Protein AF-A0A1V6IW21-F1 (afdb_monomer)

Radius of gyration: 12.28 Å; Cα contacts (8 Å, |Δi|>4): 51; chains: 1; bounding box: 31×22×33 Å

Sequence (71 aa):
MAQPQWITKAVSKMKKKGTVGAFRAQARKAGYSDTIAYARHVLANKSRYDTRTIRRAAFALNAYKATHGRK

Foldseek 3Di:
DDQDVVVVVVCVVCVVVVNVCVLVVVCVVVVHNDSLVVLVVCCVPVVVDDPVNVVVSVSVNVSCCRVPVDD

Mean predicted aligned error: 6.88 Å

Solvent-accessible surface area (backbone atoms only — not comparable to full-atom values): 4084 Å² total; per-residue (Å²): 134,86,66,49,68,68,51,54,52,47,53,48,52,27,50,78,67,70,46,62,58,50,65,43,50,51,15,45,75,72,73,28,91,43,53,60,60,36,20,52,51,40,66,73,42,46,93,82,48,56,70,70,56,39,52,52,21,53,49,52,50,52,49,48,44,66,64,71,58,79,125

pLDDT: mean 76.98, std 10.73, range [42.22, 90.19]

Secondary structure (DSSP, 8-state):
-PPPHHHHHHHHHHHHTT-TTHHHHHHHHTT-S-HHHHHHHHHHSGGGS-HHHHHHHHHHHHHHHHHH---

Structure (mmCIF, N/CA/C/O backbone):
data_AF-A0A1V6IW21-F1
#
_entry.id   AF-A0A1V6IW21-F1
#
loop_
_atom_site.group_PDB
_atom_site.id
_atom_site.type_symbol
_atom_site.label_atom_id
_atom_site.label_alt_id
_atom_site.label_comp_id
_atom_site.label_asym_id
_atom_site.label_entity_id
_atom_site.label_seq_id
_atom_site.pdbx_PDB_ins_code
_atom_site.Cartn_x
_atom_site.Cartn_y
_atom_site.Cartn_z
_atom_site.occupancy
_atom_site.B_iso_or_equiv
_atom_site.auth_seq_id
_atom_site.auth_comp_id
_atom_site.auth_asym_id
_atom_site.auth_atom_id
_atom_site.pdbx_PDB_model_num
ATOM 1 N N . MET A 1 1 ? 13.858 -3.875 -16.340 1.00 45.88 1 MET A N 1
ATOM 2 C CA . MET A 1 1 ? 12.624 -3.115 -16.655 1.00 45.88 1 MET A CA 1
ATOM 3 C C . MET A 1 1 ? 12.647 -1.790 -15.903 1.00 45.88 1 MET A C 1
ATOM 5 O O . MET A 1 1 ? 12.697 -1.804 -14.678 1.00 45.88 1 MET A O 1
ATOM 9 N N . ALA A 1 2 ? 12.678 -0.655 -16.606 1.00 55.22 2 ALA A N 1
ATOM 10 C CA . ALA A 1 2 ? 12.652 0.659 -15.963 1.00 55.22 2 ALA A CA 1
ATOM 11 C C . ALA A 1 2 ? 11.240 0.941 -15.427 1.00 55.22 2 ALA A C 1
ATOM 13 O O . ALA A 1 2 ? 10.277 0.975 -16.192 1.00 55.22 2 ALA A O 1
ATOM 14 N N . GLN A 1 3 ? 11.110 1.117 -14.110 1.00 60.41 3 GLN A N 1
ATOM 15 C CA . GLN A 1 3 ? 9.846 1.532 -13.510 1.00 60.41 3 GLN A CA 1
ATOM 16 C C . GLN A 1 3 ? 9.476 2.930 -14.043 1.00 60.41 3 GLN A C 1
ATOM 18 O O . GLN A 1 3 ? 10.353 3.797 -14.114 1.00 60.41 3 GLN A O 1
ATOM 23 N N . PRO A 1 4 ? 8.207 3.180 -14.412 1.00 67.94 4 PRO A N 1
ATOM 24 C CA . PRO A 1 4 ? 7.735 4.502 -14.806 1.00 67.94 4 PRO A CA 1
ATOM 25 C C . PRO A 1 4 ? 8.202 5.582 -13.822 1.00 67.94 4 PRO A C 1
ATOM 27 O O . PRO A 1 4 ? 8.001 5.452 -12.613 1.00 67.94 4 PRO A O 1
ATOM 30 N N . GLN A 1 5 ? 8.800 6.669 -14.325 1.00 72.81 5 GLN A N 1
ATOM 31 C CA . GLN A 1 5 ? 9.430 7.705 -13.489 1.00 72.81 5 GLN A C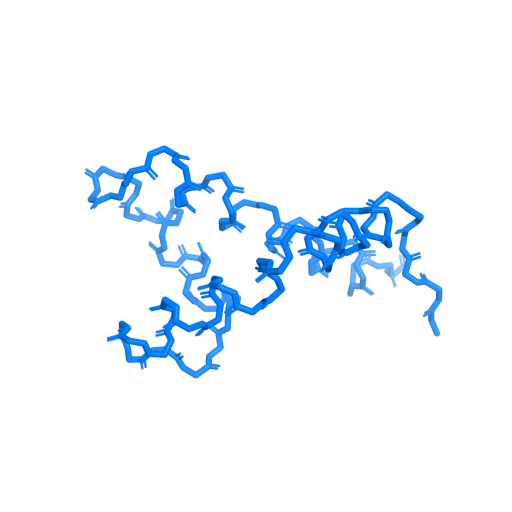A 1
ATOM 32 C C . GLN A 1 5 ? 8.481 8.297 -12.430 1.00 72.81 5 GLN A C 1
ATOM 34 O O . GLN A 1 5 ? 8.918 8.680 -11.342 1.00 72.81 5 GLN A O 1
ATOM 39 N N . TRP A 1 6 ? 7.174 8.346 -12.712 1.00 69.31 6 TRP A N 1
ATOM 40 C CA . TRP A 1 6 ? 6.162 8.813 -11.763 1.00 69.31 6 TRP A CA 1
ATOM 41 C C . TRP A 1 6 ? 5.984 7.864 -10.562 1.00 69.31 6 TRP A C 1
ATOM 43 O O . TRP A 1 6 ? 5.811 8.339 -9.438 1.00 69.31 6 TRP A O 1
ATOM 53 N N . ILE A 1 7 ? 6.104 6.544 -10.762 1.00 69.94 7 ILE A N 1
ATOM 54 C CA . ILE A 1 7 ? 6.058 5.534 -9.690 1.00 69.94 7 ILE A CA 1
ATOM 55 C C . ILE A 1 7 ? 7.307 5.651 -8.836 1.00 69.94 7 ILE A C 1
ATOM 57 O O . ILE A 1 7 ? 7.201 5.694 -7.615 1.00 69.94 7 ILE A O 1
ATOM 61 N N . THR A 1 8 ? 8.478 5.790 -9.457 1.00 68.31 8 THR A N 1
ATOM 62 C CA . THR A 1 8 ? 9.743 5.978 -8.736 1.00 68.31 8 THR A CA 1
ATOM 63 C C . THR A 1 8 ? 9.685 7.224 -7.853 1.00 68.31 8 THR A C 1
ATOM 65 O O . THR A 1 8 ? 10.028 7.161 -6.673 1.00 68.31 8 THR A O 1
ATOM 68 N N . LYS A 1 9 ? 9.155 8.346 -8.364 1.00 74.25 9 LYS A N 1
ATOM 69 C CA . LYS A 1 9 ? 8.924 9.565 -7.568 1.00 74.25 9 LYS A CA 1
ATOM 70 C C . LYS A 1 9 ? 7.943 9.331 -6.415 1.00 74.25 9 LYS A C 1
ATOM 72 O O . LYS A 1 9 ? 8.166 9.838 -5.317 1.00 74.25 9 LYS A O 1
ATOM 77 N N . ALA A 1 10 ? 6.876 8.567 -6.634 1.00 68.38 10 ALA A N 1
ATOM 78 C CA . ALA A 1 10 ? 5.884 8.272 -5.605 1.00 68.38 10 ALA A CA 1
ATOM 79 C C . ALA A 1 10 ? 6.415 7.319 -4.518 1.00 68.38 10 ALA A C 1
ATOM 81 O O . ALA A 1 10 ? 6.255 7.612 -3.334 1.00 68.38 10 ALA A O 1
ATOM 82 N N . VAL A 1 11 ? 7.128 6.253 -4.890 1.00 68.94 11 VAL A N 1
ATOM 83 C CA . VAL A 1 11 ? 7.838 5.365 -3.954 1.00 68.94 11 VAL A CA 1
ATOM 84 C C . VAL A 1 11 ? 8.895 6.149 -3.179 1.00 68.94 11 VAL A C 1
ATOM 86 O O . VAL A 1 11 ? 8.996 5.998 -1.965 1.00 68.94 11 VAL A O 1
ATOM 89 N N . SER A 1 12 ? 9.625 7.053 -3.836 1.00 69.75 12 SER A N 1
ATOM 90 C CA . SER A 1 12 ? 10.624 7.905 -3.184 1.00 69.75 12 SER A CA 1
ATOM 91 C C . SER A 1 12 ? 9.987 8.892 -2.192 1.00 69.75 12 SER A C 1
ATOM 93 O O . SER A 1 12 ? 10.458 9.026 -1.063 1.00 69.75 12 SER A O 1
ATOM 95 N N . LYS A 1 13 ? 8.835 9.497 -2.529 1.00 71.69 13 LYS A N 1
ATOM 96 C CA . LYS A 1 13 ? 8.032 10.295 -1.579 1.00 71.69 13 LYS A CA 1
ATOM 97 C C . LYS A 1 13 ? 7.522 9.456 -0.410 1.00 71.69 13 LYS A C 1
ATOM 99 O O . LYS A 1 13 ? 7.556 9.922 0.726 1.00 71.69 13 LYS A O 1
ATOM 104 N N . MET A 1 14 ? 7.068 8.230 -0.662 1.00 68.38 14 MET A N 1
ATOM 105 C CA . MET A 1 14 ? 6.667 7.308 0.399 1.00 68.38 14 MET A CA 1
ATOM 106 C C . MET A 1 14 ? 7.854 6.953 1.296 1.00 68.38 14 MET A C 1
ATOM 108 O O . MET A 1 14 ? 7.682 6.906 2.511 1.00 68.38 14 MET A O 1
ATOM 112 N N . LYS A 1 15 ? 9.052 6.754 0.726 1.00 69.94 15 LYS A N 1
ATOM 113 C CA . LYS A 1 15 ? 10.283 6.417 1.461 1.00 69.94 15 LYS A CA 1
ATOM 114 C C . LYS A 1 15 ? 10.716 7.582 2.338 1.00 69.94 15 LYS A C 1
ATOM 116 O O . LYS A 1 15 ? 10.927 7.392 3.527 1.00 69.94 15 LYS A O 1
ATOM 121 N N . LYS A 1 16 ? 10.711 8.797 1.782 1.00 72.69 16 LYS A N 1
ATOM 122 C CA . LYS A 1 16 ? 10.982 10.042 2.512 1.00 72.69 16 LYS A CA 1
ATOM 123 C C . LYS A 1 16 ? 9.983 10.288 3.650 1.00 72.69 16 LYS A C 1
ATOM 125 O O . LYS A 1 16 ? 10.357 10.833 4.675 1.00 72.69 16 LYS A O 1
ATOM 130 N N . LYS A 1 17 ? 8.724 9.8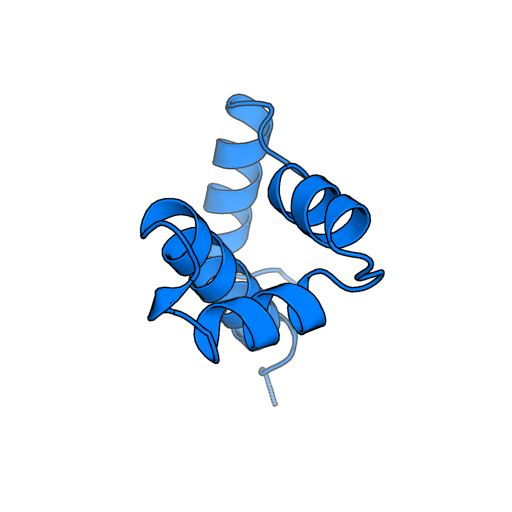65 3.485 1.00 71.38 17 LYS A N 1
ATOM 131 C CA . LYS A 1 17 ? 7.686 9.928 4.529 1.00 71.38 17 LYS A CA 1
ATOM 132 C C . LYS A 1 17 ? 7.648 8.703 5.458 1.00 71.38 17 LYS A C 1
ATOM 134 O O . LYS A 1 17 ? 6.737 8.623 6.271 1.00 71.38 17 LYS A O 1
ATOM 139 N N . GLY A 1 18 ? 8.534 7.715 5.295 1.00 65.44 18 GLY A N 1
ATOM 140 C CA . GLY A 1 18 ? 8.508 6.468 6.078 1.00 65.44 18 GLY A CA 1
ATOM 141 C C . GLY A 1 18 ? 7.243 5.614 5.889 1.00 65.44 18 GLY A C 1
ATOM 142 O O . GLY A 1 18 ? 6.937 4.753 6.702 1.00 65.44 18 GLY A O 1
ATOM 143 N N . THR A 1 19 ? 6.478 5.841 4.819 1.00 70.31 19 THR A N 1
ATOM 144 C CA . THR A 1 19 ? 5.192 5.163 4.546 1.00 70.31 19 THR A CA 1
ATOM 145 C C . THR A 1 19 ? 5.312 4.025 3.532 1.00 70.31 19 THR A C 1
ATOM 147 O O . THR A 1 19 ? 4.306 3.415 3.153 1.00 70.31 19 THR A O 1
ATOM 150 N N . VAL A 1 20 ? 6.534 3.708 3.088 1.00 68.56 20 VAL A N 1
ATOM 151 C CA . VAL A 1 20 ? 6.798 2.514 2.273 1.00 68.56 20 VAL A CA 1
ATOM 152 C C . VAL A 1 20 ? 6.370 1.288 3.059 1.00 68.56 20 VAL A C 1
ATOM 154 O O . VAL A 1 20 ? 6.744 1.109 4.209 1.00 68.56 20 VAL A O 1
ATOM 157 N N . GLY A 1 21 ? 5.538 0.453 2.443 1.00 69.81 21 GLY A N 1
ATOM 158 C CA . GLY A 1 21 ? 5.034 -0.749 3.094 1.00 69.81 21 GLY A CA 1
ATOM 159 C C . GLY A 1 21 ? 3.887 -0.520 4.080 1.00 69.81 21 GLY A C 1
ATOM 160 O O . GLY A 1 21 ? 3.312 -1.509 4.509 1.00 69.81 21 GLY A O 1
ATOM 161 N N . ALA A 1 22 ? 3.449 0.714 4.366 1.00 79.12 22 ALA A N 1
ATOM 162 C CA . ALA A 1 22 ? 2.286 0.948 5.237 1.00 79.12 22 ALA A CA 1
ATOM 163 C C . ALA A 1 22 ? 1.012 0.273 4.692 1.00 79.12 22 ALA A C 1
ATOM 165 O O . ALA A 1 22 ? 0.252 -0.343 5.434 1.00 79.12 22 ALA A O 1
ATOM 166 N N . PHE A 1 23 ? 0.818 0.317 3.371 1.00 77.56 23 PHE A N 1
ATOM 167 C CA . PHE A 1 23 ? -0.288 -0.383 2.714 1.00 77.56 23 PHE A CA 1
ATOM 168 C C . PHE A 1 23 ? -0.106 -1.912 2.721 1.00 77.56 23 PHE A C 1
ATOM 170 O O . PHE A 1 23 ? -1.080 -2.646 2.841 1.00 77.56 23 PHE A O 1
ATOM 177 N N . ARG A 1 24 ? 1.142 -2.403 2.681 1.00 81.50 24 ARG A N 1
ATOM 178 C CA . ARG A 1 24 ? 1.468 -3.832 2.825 1.00 81.50 24 ARG A CA 1
ATOM 179 C C . ARG A 1 24 ? 1.262 -4.332 4.252 1.00 81.50 24 ARG A C 1
ATOM 181 O O . ARG A 1 24 ? 0.787 -5.443 4.439 1.00 81.50 24 ARG A O 1
ATOM 188 N N . ALA A 1 25 ? 1.557 -3.509 5.251 1.00 84.00 25 ALA A N 1
A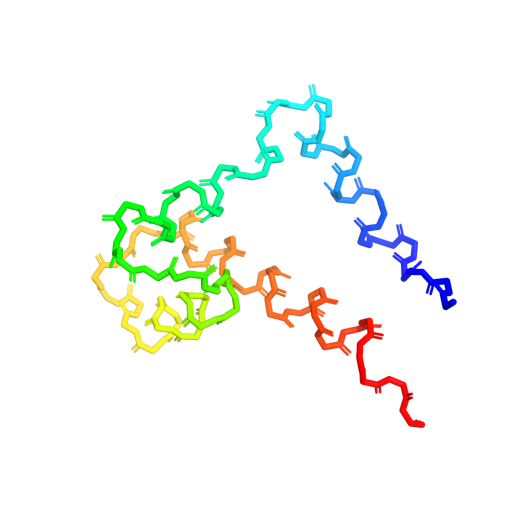TOM 189 C CA . ALA A 1 25 ? 1.254 -3.795 6.644 1.00 84.00 25 ALA A CA 1
ATOM 190 C C . ALA A 1 25 ? -0.263 -3.830 6.881 1.00 84.00 25 ALA A C 1
ATOM 192 O O . ALA A 1 25 ? -0.745 -4.741 7.545 1.00 84.00 25 ALA A O 1
ATOM 193 N N . GLN A 1 26 ? -1.024 -2.902 6.281 1.00 82.50 26 GLN A N 1
ATOM 194 C CA . GLN A 1 26 ? -2.491 -2.959 6.295 1.00 82.50 26 GLN A CA 1
ATOM 195 C C . GLN A 1 26 ? -3.017 -4.230 5.617 1.00 82.50 26 GLN A C 1
ATOM 197 O O . GLN A 1 26 ? -3.874 -4.892 6.189 1.00 82.50 26 GLN A O 1
ATOM 202 N N . ALA A 1 27 ? -2.472 -4.600 4.454 1.00 84.56 27 ALA A N 1
ATOM 203 C CA . ALA A 1 27 ? -2.830 -5.837 3.762 1.00 84.56 27 ALA A CA 1
ATOM 204 C C . ALA A 1 27 ? -2.580 -7.066 4.649 1.00 84.56 27 ALA A C 1
ATOM 206 O O . ALA A 1 27 ? -3.501 -7.843 4.878 1.00 84.56 27 ALA A O 1
ATOM 207 N N . ARG A 1 28 ? -1.383 -7.184 5.244 1.00 85.44 28 ARG A N 1
ATOM 208 C CA . ARG A 1 28 ? -1.041 -8.290 6.156 1.00 85.44 28 ARG A CA 1
ATOM 209 C C . ARG A 1 28 ? -1.940 -8.329 7.389 1.00 85.44 28 ARG A C 1
ATOM 211 O O . ARG A 1 28 ? -2.383 -9.406 7.762 1.00 85.44 28 ARG A O 1
ATOM 218 N N . LYS A 1 29 ? -2.252 -7.175 7.994 1.00 85.44 29 LYS A N 1
AT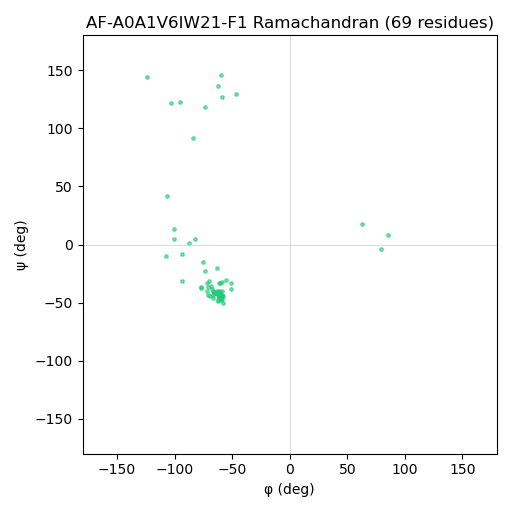OM 219 C CA . LYS A 1 29 ? -3.215 -7.099 9.109 1.00 85.44 29 LYS A CA 1
ATOM 220 C C . LYS A 1 29 ? -4.617 -7.552 8.705 1.00 85.44 29 LYS A C 1
ATOM 222 O O . LYS A 1 29 ? -5.321 -8.115 9.527 1.00 85.44 29 LYS A O 1
ATOM 227 N N . ALA A 1 30 ? -5.008 -7.310 7.459 1.00 83.38 30 ALA A N 1
ATOM 228 C CA . ALA A 1 30 ? -6.277 -7.763 6.904 1.00 83.38 30 ALA A CA 1
ATOM 229 C C . ALA A 1 30 ? -6.242 -9.224 6.403 1.00 83.38 30 ALA A C 1
ATOM 231 O O . ALA A 1 30 ? -7.222 -9.671 5.816 1.00 83.38 30 ALA A O 1
ATOM 232 N N . GLY A 1 31 ? -5.135 -9.957 6.592 1.00 86.25 31 GLY A N 1
ATOM 233 C CA . GLY A 1 31 ? -4.985 -11.351 6.156 1.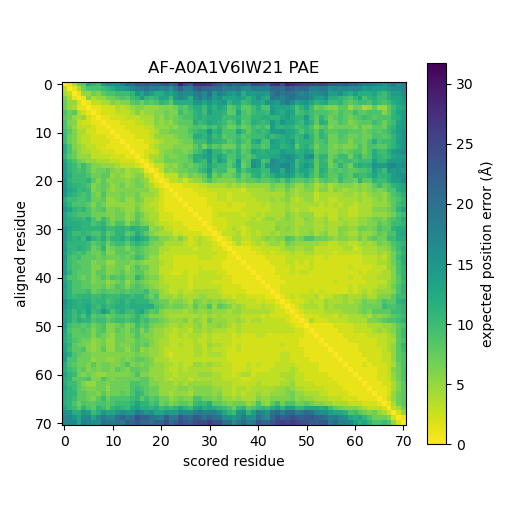00 86.25 31 GLY A CA 1
ATOM 234 C C . GLY A 1 31 ? -4.529 -11.535 4.703 1.00 86.25 31 GLY A C 1
ATOM 235 O O . GLY A 1 31 ? -4.499 -12.655 4.207 1.00 86.25 31 GLY A O 1
ATOM 236 N N . TYR A 1 32 ? -4.146 -10.461 4.009 1.00 84.44 32 TYR A N 1
ATOM 237 C CA . TYR A 1 32 ? -3.673 -10.519 2.625 1.00 84.44 32 TYR A CA 1
ATOM 238 C C . TYR A 1 32 ? -2.142 -10.578 2.560 1.00 84.44 32 TYR A C 1
ATOM 240 O O . TYR A 1 32 ? -1.450 -9.660 3.010 1.00 84.44 32 TYR A O 1
ATOM 248 N N . SER A 1 33 ? -1.611 -11.621 1.918 1.00 77.56 33 SER A N 1
ATOM 249 C CA . SER A 1 33 ? -0.181 -11.727 1.580 1.00 77.56 33 SER A CA 1
ATOM 250 C C . SER A 1 33 ? 0.218 -10.775 0.448 1.00 77.56 33 SER A C 1
ATOM 252 O O . SER A 1 33 ? 1.311 -10.202 0.468 1.00 77.56 33 SER A O 1
ATOM 254 N N . ASP A 1 34 ? -0.703 -10.535 -0.490 1.00 80.38 34 ASP A N 1
ATOM 255 C CA . ASP A 1 34 ? -0.484 -9.697 -1.66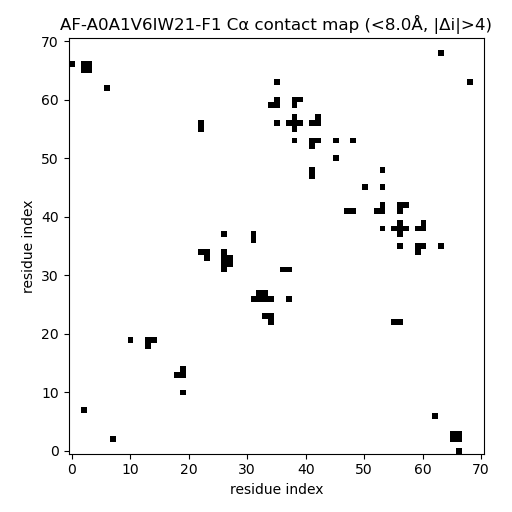3 1.00 80.38 34 ASP A CA 1
ATOM 256 C C . ASP A 1 34 ? -1.120 -8.316 -1.537 1.00 80.38 34 ASP A C 1
ATOM 258 O O . ASP A 1 34 ? -2.340 -8.147 -1.450 1.00 80.38 34 ASP A O 1
ATOM 262 N N . THR A 1 35 ? -0.282 -7.287 -1.653 1.00 80.38 35 THR A N 1
ATOM 263 C CA . THR A 1 35 ? -0.722 -5.886 -1.683 1.00 80.38 35 THR A CA 1
ATOM 264 C C . THR A 1 35 ? -1.696 -5.590 -2.821 1.00 80.38 35 THR A C 1
ATOM 266 O O . THR A 1 35 ? -2.572 -4.743 -2.670 1.00 80.38 35 THR A O 1
ATOM 269 N N . ILE A 1 36 ? -1.559 -6.273 -3.959 1.00 82.38 36 ILE A N 1
ATOM 270 C CA . ILE A 1 36 ? -2.434 -6.071 -5.120 1.00 82.38 36 ILE A CA 1
ATOM 271 C C . ILE A 1 36 ? -3.789 -6.749 -4.912 1.00 82.38 36 ILE A C 1
ATOM 273 O O . ILE A 1 36 ? -4.814 -6.165 -5.264 1.00 82.38 36 ILE A O 1
ATOM 277 N N . ALA A 1 37 ? -3.815 -7.930 -4.288 1.00 84.75 37 ALA A N 1
ATOM 278 C CA . ALA A 1 37 ? -5.058 -8.594 -3.905 1.00 84.75 37 ALA A CA 1
ATOM 279 C C . ALA A 1 37 ? -5.847 -7.728 -2.912 1.00 84.75 37 ALA A C 1
ATOM 281 O O . ALA A 1 37 ? -7.028 -7.458 -3.131 1.00 84.75 37 ALA A O 1
ATOM 282 N N . TYR A 1 38 ? -5.166 -7.176 -1.902 1.00 85.75 38 TYR A N 1
ATOM 283 C CA . TYR A 1 38 ? -5.784 -6.236 -0.969 1.00 85.75 38 TYR A CA 1
ATOM 284 C C . TYR A 1 38 ? -6.261 -4.953 -1.662 1.00 85.75 38 TYR A C 1
ATOM 286 O O . TYR A 1 38 ? -7.371 -4.492 -1.411 1.00 85.75 38 TYR A O 1
ATOM 294 N N . ALA A 1 39 ? -5.475 -4.392 -2.588 1.00 86.25 39 ALA A N 1
ATOM 295 C CA . ALA A 1 39 ? -5.894 -3.225 -3.364 1.00 86.25 39 ALA A CA 1
ATOM 296 C C . ALA A 1 39 ? -7.176 -3.485 -4.166 1.00 86.25 39 ALA A C 1
ATOM 298 O O . ALA A 1 39 ? -8.087 -2.659 -4.147 1.00 86.25 39 ALA A O 1
ATOM 299 N N . ARG 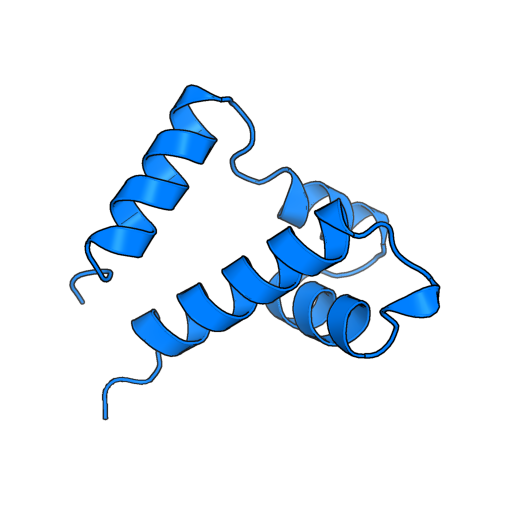A 1 40 ? -7.274 -4.637 -4.839 1.00 87.12 40 ARG A N 1
ATOM 300 C CA . ARG A 1 40 ? -8.492 -5.049 -5.552 1.00 87.12 40 ARG A CA 1
ATOM 301 C C . ARG A 1 40 ? -9.671 -5.182 -4.594 1.00 87.12 40 ARG A C 1
ATOM 303 O O . ARG A 1 40 ? -10.735 -4.647 -4.885 1.00 87.12 40 ARG A O 1
ATOM 310 N N . HIS A 1 41 ? -9.467 -5.811 -3.439 1.00 88.88 41 HIS A N 1
ATOM 311 C CA . HIS A 1 41 ? -10.510 -5.972 -2.430 1.00 88.88 41 HIS A CA 1
ATOM 312 C C . HIS A 1 41 ? -11.021 -4.629 -1.887 1.00 88.88 41 HIS A C 1
ATOM 314 O O . HIS A 1 41 ? -12.230 -4.422 -1.807 1.00 88.88 41 HIS A O 1
ATOM 320 N N . VAL A 1 42 ? -10.119 -3.690 -1.585 1.00 89.19 42 VAL A N 1
ATOM 321 C CA . VAL A 1 42 ? -10.463 -2.330 -1.134 1.00 89.19 42 VAL A CA 1
ATOM 322 C C . VAL A 1 42 ? -11.249 -1.572 -2.204 1.00 89.19 42 VAL A C 1
ATOM 324 O O . VAL A 1 42 ? -12.227 -0.900 -1.889 1.00 89.19 42 VAL A O 1
ATOM 327 N N . LEU A 1 43 ? -10.841 -1.669 -3.473 1.00 86.88 43 LEU A N 1
ATOM 328 C CA . LEU A 1 43 ? -11.547 -1.009 -4.575 1.00 86.88 43 LEU A CA 1
ATOM 329 C C . LEU A 1 43 ? -12.874 -1.684 -4.940 1.00 86.88 43 LEU A C 1
ATOM 331 O O . LEU A 1 43 ? -13.728 -1.016 -5.515 1.00 86.88 43 LEU A O 1
ATOM 335 N N . ALA A 1 44 ? -13.057 -2.962 -4.618 1.00 89.38 44 ALA A N 1
ATOM 336 C CA . ALA A 1 44 ? -14.352 -3.630 -4.715 1.00 89.38 44 ALA A CA 1
ATOM 337 C C . ALA A 1 44 ? -15.272 -3.231 -3.546 1.00 89.38 44 ALA A C 1
ATOM 339 O O . ALA A 1 44 ? -16.462 -3.019 -3.737 1.00 89.38 44 ALA A O 1
ATOM 340 N N . ASN A 1 45 ? -14.708 -3.039 -2.350 1.00 90.19 45 ASN A N 1
ATOM 341 C CA . ASN A 1 45 ? -15.434 -2.721 -1.118 1.00 90.19 45 ASN A CA 1
ATOM 342 C C . ASN A 1 45 ? -15.253 -1.258 -0.686 1.00 90.19 45 ASN A C 1
ATOM 344 O O . ASN A 1 45 ? -15.085 -0.978 0.501 1.00 90.19 45 ASN A O 1
ATOM 348 N N . LYS A 1 46 ? -15.284 -0.309 -1.631 1.00 86.06 46 LYS A N 1
ATOM 349 C CA . LYS A 1 46 ? -14.992 1.116 -1.366 1.00 86.06 46 LYS A CA 1
ATOM 350 C C . LYS A 1 46 ? -15.788 1.684 -0.189 1.00 86.06 46 LYS A C 1
ATOM 352 O O . LYS A 1 46 ? -15.226 2.414 0.610 1.00 86.06 46 LYS A O 1
ATOM 357 N N . SER A 1 47 ? -17.053 1.296 -0.032 1.00 86.25 47 SER A N 1
ATOM 358 C CA . SER A 1 47 ? -17.914 1.779 1.057 1.00 86.25 47 SER A CA 1
ATOM 359 C C . SER A 1 47 ? -17.430 1.406 2.467 1.00 86.25 47 SER A C 1
ATOM 361 O O . SER A 1 47 ? -17.854 2.033 3.430 1.00 86.25 47 SER A O 1
ATOM 363 N N . ARG A 1 48 ? -16.574 0.385 2.612 1.00 85.94 48 ARG A N 1
ATOM 364 C CA . ARG A 1 48 ? -16.070 -0.093 3.914 1.00 85.94 48 ARG A CA 1
ATOM 365 C C . ARG A 1 48 ? -14.738 0.539 4.312 1.00 85.94 48 ARG A C 1
ATOM 367 O O . ARG A 1 48 ? -14.262 0.303 5.419 1.00 85.94 48 ARG A O 1
ATOM 374 N N . TYR A 1 49 ? -14.110 1.295 3.413 1.00 86.88 49 TYR A N 1
ATOM 375 C CA . TYR A 1 49 ? -12.766 1.822 3.606 1.00 86.88 49 TYR A CA 1
ATOM 376 C C . TYR A 1 49 ? -12.734 3.337 3.474 1.00 86.88 49 TYR A C 1
ATOM 378 O O . TYR A 1 49 ? -13.368 3.923 2.604 1.00 86.88 49 TYR A O 1
ATOM 386 N N . ASP A 1 50 ? -11.892 3.961 4.292 1.00 86.50 50 ASP A N 1
ATOM 387 C CA . ASP A 1 50 ? -11.629 5.389 4.194 1.00 86.50 50 ASP A CA 1
ATOM 388 C C . ASP A 1 50 ? -11.065 5.767 2.812 1.00 86.50 50 ASP A C 1
ATOM 390 O O . ASP A 1 50 ? -10.264 5.033 2.210 1.00 86.50 50 ASP A O 1
ATOM 394 N N . THR A 1 51 ? -11.417 6.959 2.338 1.00 86.06 51 THR A N 1
ATOM 395 C CA . THR A 1 51 ? -10.982 7.531 1.058 1.00 86.06 51 THR A CA 1
ATOM 396 C C . THR A 1 51 ? -9.462 7.488 0.891 1.00 86.06 51 THR A C 1
ATOM 398 O O . THR A 1 51 ? -8.946 7.286 -0.215 1.00 86.06 51 THR A O 1
ATOM 401 N N . ARG A 1 52 ? -8.705 7.616 1.988 1.00 84.25 52 ARG A N 1
ATOM 402 C CA . ARG A 1 52 ? -7.241 7.518 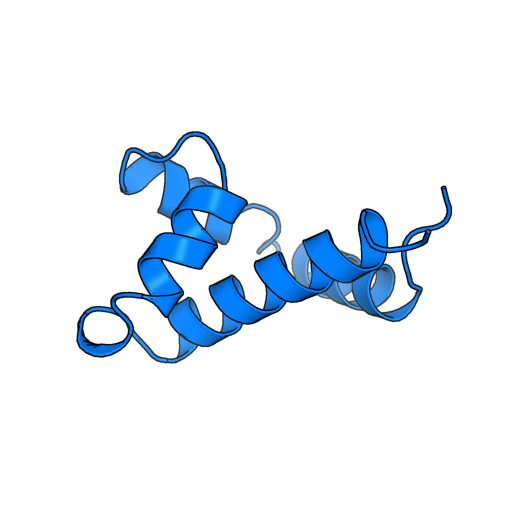1.986 1.00 84.25 52 ARG A CA 1
ATOM 403 C C . ARG A 1 52 ? -6.753 6.107 1.652 1.00 84.25 52 ARG A C 1
ATOM 405 O O . ARG A 1 52 ? -5.759 5.960 0.937 1.00 84.25 52 ARG A O 1
ATOM 412 N N . THR A 1 53 ? -7.442 5.078 2.137 1.00 84.06 53 THR A N 1
ATOM 413 C CA . THR A 1 53 ? -7.135 3.666 1.855 1.00 84.06 53 THR A CA 1
ATOM 414 C C . THR A 1 53 ? -7.498 3.317 0.413 1.00 84.06 53 THR A C 1
ATOM 416 O O . THR A 1 53 ? -6.691 2.696 -0.279 1.00 84.06 53 THR A O 1
ATOM 419 N N . ILE A 1 54 ? -8.632 3.822 -0.085 1.00 86.75 54 ILE A N 1
ATOM 420 C CA . ILE A 1 54 ? -9.049 3.687 -1.491 1.00 86.75 54 ILE A CA 1
ATOM 421 C C . ILE A 1 54 ? -8.006 4.304 -2.433 1.00 86.75 54 ILE A C 1
ATOM 423 O O . ILE A 1 54 ? -7.583 3.662 -3.394 1.00 86.75 54 ILE A O 1
ATOM 427 N N . ARG A 1 55 ? -7.525 5.522 -2.146 1.00 84.75 55 ARG A N 1
ATOM 428 C CA . ARG A 1 55 ? -6.484 6.184 -2.958 1.00 84.75 55 ARG A CA 1
ATOM 429 C C . ARG A 1 55 ? -5.176 5.392 -2.991 1.00 84.75 55 ARG A C 1
ATOM 431 O O . ARG A 1 55 ? -4.558 5.279 -4.047 1.00 84.75 55 ARG A O 1
ATOM 438 N N . ARG A 1 56 ? -4.758 4.820 -1.856 1.00 83.19 56 ARG A N 1
ATOM 439 C CA . ARG A 1 56 ? -3.561 3.960 -1.780 1.00 83.19 56 ARG A CA 1
ATOM 440 C C . ARG A 1 56 ? -3.732 2.676 -2.590 1.00 83.19 56 ARG A C 1
ATOM 442 O O . ARG A 1 56 ? -2.808 2.294 -3.304 1.00 83.19 56 ARG A O 1
ATOM 449 N N . ALA A 1 57 ? -4.908 2.057 -2.523 1.00 86.12 57 ALA A N 1
ATOM 450 C CA . ALA A 1 57 ? -5.242 0.876 -3.309 1.00 86.12 57 ALA A CA 1
ATOM 451 C C . ALA A 1 57 ? -5.222 1.170 -4.818 1.00 86.12 57 ALA A C 1
ATOM 453 O O . ALA A 1 57 ? -4.555 0.464 -5.572 1.00 86.12 57 ALA A O 1
ATOM 454 N N . ALA A 1 58 ? -5.869 2.256 -5.252 1.00 84.62 58 ALA A N 1
ATOM 455 C CA . ALA A 1 58 ? -5.853 2.697 -6.647 1.00 84.62 58 ALA A CA 1
ATOM 456 C C . ALA A 1 58 ? -4.428 2.972 -7.145 1.00 84.62 58 ALA A C 1
ATOM 458 O O . ALA A 1 58 ? -4.055 2.532 -8.231 1.00 84.62 58 ALA A O 1
ATOM 459 N N . PHE A 1 59 ? -3.607 3.642 -6.331 1.00 82.56 59 PHE A N 1
ATOM 460 C CA . PHE A 1 59 ? -2.201 3.871 -6.648 1.00 82.56 59 PHE A CA 1
ATOM 461 C C . PHE A 1 59 ? -1.433 2.554 -6.830 1.00 82.56 59 PHE A C 1
ATOM 463 O O . PHE A 1 59 ? -0.738 2.402 -7.830 1.00 82.56 59 PHE A O 1
ATOM 470 N N . ALA A 1 60 ? -1.580 1.593 -5.912 1.00 82.69 60 ALA A N 1
ATOM 471 C CA . ALA A 1 60 ? -0.892 0.304 -5.995 1.00 82.69 60 ALA A CA 1
ATOM 472 C C . ALA A 1 60 ? -1.272 -0.471 -7.269 1.00 82.69 60 ALA A C 1
ATOM 474 O O . ALA A 1 60 ? -0.404 -1.014 -7.948 1.00 82.69 60 ALA A O 1
ATOM 475 N N . LEU A 1 61 ? -2.557 -0.465 -7.627 1.00 83.81 61 LEU A N 1
ATOM 476 C CA . LEU A 1 61 ? -3.073 -1.116 -8.832 1.00 83.81 61 LEU A CA 1
ATOM 477 C C . LEU A 1 61 ? -2.570 -0.446 -10.116 1.00 83.81 61 LEU A C 1
ATOM 479 O O . LEU A 1 61 ? -2.139 -1.133 -11.039 1.00 83.81 61 LEU A O 1
ATOM 483 N N . ASN A 1 62 ? -2.572 0.888 -10.159 1.00 81.31 62 ASN A N 1
ATOM 484 C CA . ASN A 1 62 ? -2.048 1.650 -11.291 1.00 81.31 62 ASN A CA 1
ATOM 485 C C . ASN A 1 62 ? -0.530 1.494 -11.433 1.00 81.31 62 ASN A C 1
ATOM 487 O O . ASN A 1 62 ? -0.034 1.337 -12.546 1.00 81.31 62 ASN A O 1
ATOM 491 N N . ALA A 1 63 ? 0.208 1.476 -10.322 1.00 77.75 63 ALA A N 1
ATOM 492 C CA . ALA A 1 63 ? 1.646 1.237 -10.329 1.00 77.75 63 ALA A CA 1
ATOM 493 C C . 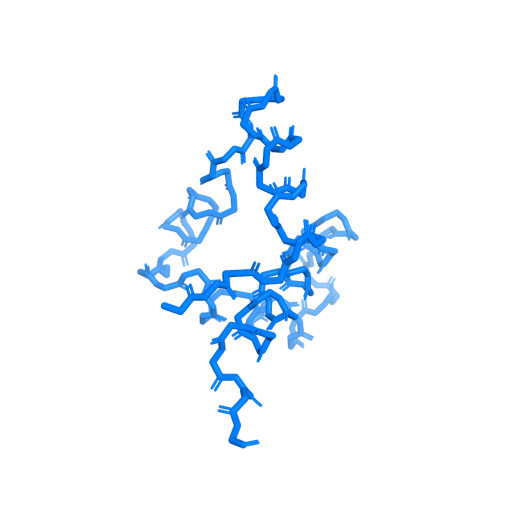ALA A 1 63 ? 1.980 -0.180 -10.827 1.00 77.75 63 ALA A C 1
ATOM 495 O O . ALA A 1 63 ? 2.881 -0.358 -11.648 1.00 77.75 63 ALA A O 1
ATOM 496 N N . TYR A 1 64 ? 1.212 -1.181 -10.391 1.00 77.00 64 TYR A N 1
ATOM 497 C CA . TYR A 1 64 ? 1.339 -2.555 -10.870 1.00 77.00 64 TYR A CA 1
ATOM 498 C C . TYR A 1 64 ? 1.042 -2.663 -12.371 1.00 77.00 64 TYR A C 1
ATOM 500 O O . TYR A 1 64 ? 1.854 -3.197 -13.121 1.00 77.00 64 TYR A O 1
ATOM 508 N N . LYS A 1 65 ? -0.061 -2.066 -12.842 1.00 76.31 65 LYS A N 1
ATOM 509 C CA . LYS A 1 65 ? -0.394 -2.009 -14.274 1.00 76.31 65 LYS A CA 1
ATOM 510 C C . LYS A 1 65 ? 0.693 -1.330 -15.102 1.00 76.31 65 LYS A C 1
ATOM 512 O O . LYS A 1 65 ? 1.057 -1.834 -16.150 1.00 76.31 65 LYS A O 1
ATOM 517 N N . ALA A 1 66 ? 1.242 -0.213 -14.643 1.00 72.00 66 ALA A N 1
ATOM 518 C CA . ALA A 1 66 ? 2.255 0.513 -15.401 1.00 72.00 66 ALA A CA 1
ATOM 519 C C . ALA A 1 66 ? 3.648 -0.157 -15.367 1.00 72.00 66 ALA A C 1
ATOM 521 O O . ALA A 1 66 ? 4.499 0.175 -16.187 1.00 72.00 66 ALA A O 1
ATOM 522 N N . THR A 1 67 ? 3.884 -1.106 -14.453 1.00 67.56 67 THR A N 1
ATOM 523 C CA . THR A 1 67 ? 5.108 -1.930 -14.415 1.00 67.56 67 THR A CA 1
ATOM 524 C C . THR A 1 67 ? 4.967 -3.266 -15.149 1.00 67.56 67 THR A C 1
ATOM 526 O O . THR A 1 67 ? 5.952 -3.726 -15.712 1.00 67.56 67 THR A O 1
ATOM 529 N N . HIS A 1 68 ? 3.769 -3.862 -15.182 1.00 66.50 68 HIS A N 1
ATOM 530 C CA . HIS A 1 68 ? 3.505 -5.179 -15.791 1.00 66.50 68 HIS A CA 1
ATOM 531 C C . HIS A 1 68 ? 2.721 -5.117 -17.115 1.00 66.50 68 HIS A C 1
ATOM 533 O O . HIS A 1 68 ? 2.574 -6.127 -17.791 1.00 66.50 68 HIS A O 1
ATOM 539 N N . GLY A 1 69 ? 2.187 -3.952 -17.480 1.00 53.81 69 GLY A N 1
ATOM 540 C CA . GLY A 1 69 ? 1.287 -3.756 -18.620 1.00 53.81 69 GLY A CA 1
ATOM 541 C C . GLY A 1 69 ? 1.935 -3.189 -19.882 1.00 53.81 69 GLY A C 1
ATOM 542 O O . GLY A 1 69 ? 1.200 -2.773 -20.770 1.00 53.81 69 GLY A O 1
ATOM 543 N N . ARG A 1 70 ? 3.270 -3.153 -19.994 1.00 48.00 70 ARG A N 1
ATOM 544 C CA . ARG A 1 70 ? 3.909 -2.969 -21.307 1.00 48.00 70 ARG A CA 1
ATOM 545 C C . ARG A 1 70 ? 4.001 -4.328 -22.002 1.00 48.00 70 ARG A C 1
ATOM 547 O O . ARG A 1 70 ? 4.962 -5.060 -21.774 1.00 48.00 70 ARG A O 1
ATOM 554 N N . LYS A 1 71 ? 2.980 -4.652 -22.792 1.00 42.22 71 LYS A N 1
ATOM 555 C CA . LYS A 1 71 ? 3.164 -5.427 -24.021 1.00 42.22 71 LYS A CA 1
ATOM 556 C C . LYS A 1 71 ? 3.413 -4.434 -25.145 1.00 42.22 71 LYS A C 1
ATOM 558 O O . LYS A 1 71 ? 2.752 -3.372 -25.105 1.00 42.22 71 LYS A O 1
#